Protein AF-A0A9W6N9T1-F1 (afdb_monomer)

Nearest PDB structures (foldseek):
  8pni-assembly1_B  TM=4.399E-01  e=9.655E+00  Pseudomonas aeruginosa

Structure (mmCIF, N/CA/C/O backbone):
data_AF-A0A9W6N9T1-F1
#
_entry.id   AF-A0A9W6N9T1-F1
#
loop_
_atom_site.group_PDB
_atom_site.id
_atom_site.type_symbol
_atom_site.label_atom_id
_atom_site.label_alt_id
_atom_site.label_comp_id
_atom_site.label_asym_id
_atom_site.label_entity_id
_atom_site.label_seq_id
_atom_site.pdbx_PDB_ins_code
_atom_site.Cartn_x
_atom_site.Cartn_y
_atom_site.Cartn_z
_atom_site.occupancy
_atom_site.B_iso_or_equiv
_atom_site.auth_seq_id
_atom_site.auth_comp_id
_atom_site.auth_asym_id
_atom_site.auth_atom_id
_atom_site.pdbx_PDB_model_num
ATOM 1 N N . MET A 1 1 ? 9.959 -13.876 -6.769 1.00 71.75 1 MET A N 1
ATOM 2 C CA . MET A 1 1 ? 8.624 -13.237 -6.695 1.00 71.75 1 MET A CA 1
ATOM 3 C C . MET A 1 1 ? 7.815 -13.627 -5.455 1.00 71.75 1 MET A C 1
ATOM 5 O O . MET A 1 1 ? 7.666 -12.765 -4.606 1.00 71.75 1 MET A O 1
ATOM 9 N N . LYS A 1 2 ? 7.371 -14.883 -5.260 1.00 79.50 2 LYS A N 1
ATOM 10 C CA . LYS A 1 2 ? 6.467 -15.253 -4.137 1.00 79.50 2 LYS A CA 1
ATOM 11 C C . LYS A 1 2 ? 6.921 -14.824 -2.728 1.00 79.50 2 LYS A C 1
ATOM 13 O O . LYS A 1 2 ? 6.101 -14.368 -1.945 1.00 79.50 2 LYS A O 1
ATOM 18 N N . ALA A 1 3 ? 8.209 -14.958 -2.403 1.00 83.44 3 ALA A N 1
ATOM 19 C CA . ALA A 1 3 ? 8.728 -14.551 -1.092 1.00 83.44 3 ALA A CA 1
ATOM 20 C C . ALA A 1 3 ? 8.702 -13.023 -0.886 1.00 83.44 3 ALA A C 1
ATOM 22 O O . ALA A 1 3 ? 8.367 -12.565 0.201 1.00 83.44 3 ALA A O 1
ATOM 23 N N . LEU A 1 4 ? 9.004 -12.248 -1.937 1.00 84.94 4 LEU A N 1
ATOM 24 C CA . LEU A 1 4 ? 8.929 -10.783 -1.916 1.00 84.94 4 LEU A CA 1
ATOM 25 C C . LEU A 1 4 ? 7.480 -10.319 -1.748 1.00 84.94 4 LEU A C 1
ATOM 27 O O . LEU A 1 4 ? 7.210 -9.468 -0.915 1.00 84.94 4 LEU A O 1
ATOM 31 N N . GLU A 1 5 ? 6.547 -10.926 -2.482 1.00 89.06 5 GLU A N 1
ATOM 32 C CA . GLU A 1 5 ? 5.114 -10.635 -2.368 1.00 89.06 5 GLU A CA 1
ATOM 33 C C . GLU A 1 5 ? 4.585 -10.906 -0.952 1.00 89.06 5 GLU A C 1
ATOM 35 O O . GLU A 1 5 ? 3.924 -10.056 -0.364 1.00 89.06 5 GLU A O 1
ATOM 40 N N . GLN A 1 6 ? 4.912 -12.062 -0.365 1.00 89.94 6 GLN A N 1
ATOM 41 C CA . GLN A 1 6 ? 4.490 -12.390 1.001 1.00 89.94 6 GLN A CA 1
ATOM 42 C C . GLN A 1 6 ? 5.075 -11.425 2.039 1.00 89.94 6 GLN A C 1
ATOM 44 O O . GLN A 1 6 ? 4.371 -11.022 2.966 1.00 89.94 6 GLN A O 1
ATOM 49 N N . ALA A 1 7 ? 6.347 -11.045 1.883 1.00 89.62 7 ALA A N 1
ATOM 50 C CA . ALA A 1 7 ? 6.982 -10.059 2.749 1.00 89.62 7 ALA A CA 1
ATOM 51 C C . ALA A 1 7 ? 6.317 -8.680 2.607 1.00 89.62 7 ALA A C 1
ATOM 53 O O . ALA A 1 7 ? 5.937 -8.086 3.614 1.00 89.62 7 ALA A O 1
ATOM 54 N N . ALA A 1 8 ? 6.098 -8.219 1.374 1.00 91.75 8 ALA A N 1
ATOM 55 C CA . ALA A 1 8 ? 5.479 -6.932 1.078 1.00 91.75 8 ALA A CA 1
ATOM 56 C C . ALA A 1 8 ? 4.045 -6.840 1.607 1.00 91.75 8 ALA A C 1
ATOM 58 O O . ALA A 1 8 ? 3.693 -5.856 2.246 1.00 91.75 8 ALA A O 1
ATOM 59 N N . ARG A 1 9 ? 3.233 -7.891 1.435 1.00 94.75 9 ARG A N 1
ATOM 60 C CA . ARG A 1 9 ? 1.875 -7.948 2.001 1.00 94.75 9 ARG A CA 1
ATOM 61 C C . ARG A 1 9 ? 1.873 -7.843 3.522 1.00 94.75 9 ARG A C 1
ATOM 63 O O . ARG A 1 9 ? 1.024 -7.164 4.089 1.00 94.75 9 ARG A O 1
ATOM 70 N N . ARG A 1 10 ? 2.826 -8.501 4.189 1.00 94.12 10 ARG A N 1
ATOM 71 C CA . ARG A 1 10 ? 2.945 -8.447 5.650 1.00 94.12 10 ARG A CA 1
ATOM 72 C C . ARG A 1 10 ? 3.335 -7.054 6.139 1.00 94.12 10 ARG A C 1
ATOM 74 O O . ARG A 1 10 ? 2.764 -6.602 7.122 1.00 94.12 10 ARG A O 1
ATOM 81 N N . ILE A 1 11 ? 4.291 -6.407 5.477 1.00 92.69 11 ILE A N 1
ATOM 82 C CA . ILE A 1 11 ? 4.714 -5.040 5.812 1.00 92.69 11 ILE A CA 1
ATOM 83 C C . ILE A 1 11 ? 3.557 -4.066 5.558 1.00 92.69 11 ILE A C 1
ATOM 85 O O . ILE A 1 11 ? 3.172 -3.351 6.472 1.00 92.69 11 ILE A O 1
ATOM 89 N N . CYS A 1 12 ? 2.901 -4.158 4.398 1.00 93.88 12 CYS A N 1
ATOM 90 C CA . CYS A 1 12 ? 1.735 -3.340 4.060 1.00 93.88 12 CYS A CA 1
ATOM 91 C C . CYS A 1 12 ? 0.614 -3.449 5.110 1.00 93.88 12 CYS A C 1
ATOM 93 O O . CYS A 1 12 ? 0.055 -2.443 5.533 1.00 93.88 12 CYS A O 1
ATOM 95 N N . ALA A 1 13 ? 0.320 -4.658 5.602 1.00 95.44 13 ALA A N 1
ATOM 96 C CA . ALA A 1 13 ? -0.671 -4.843 6.663 1.00 95.44 13 ALA A CA 1
ATOM 97 C C . ALA A 1 13 ? -0.270 -4.160 7.985 1.00 95.44 13 ALA A C 1
ATOM 99 O O . ALA A 1 13 ? -1.130 -3.626 8.683 1.00 95.44 13 ALA A O 1
ATOM 100 N N . LEU A 1 14 ? 1.021 -4.187 8.338 1.00 93.75 14 LEU A N 1
ATOM 101 C CA . LEU A 1 14 ? 1.540 -3.530 9.542 1.00 93.75 14 LEU A CA 1
ATOM 102 C C . LEU A 1 14 ? 1.467 -2.006 9.421 1.00 93.75 14 LEU A C 1
ATOM 104 O O . LEU A 1 14 ? 1.042 -1.353 10.369 1.00 93.75 14 LEU A O 1
ATOM 108 N N . ASP A 1 15 ? 1.830 -1.465 8.262 1.00 92.25 15 ASP A N 1
ATOM 109 C CA . ASP A 1 15 ? 1.787 -0.033 7.970 1.00 92.25 15 ASP A CA 1
ATOM 110 C C . ASP A 1 15 ? 0.357 0.515 8.026 1.00 92.25 15 ASP A C 1
ATOM 112 O O . ASP A 1 15 ? 0.090 1.505 8.705 1.00 92.25 15 ASP A O 1
ATOM 116 N N . LEU A 1 16 ? -0.586 -0.171 7.373 1.00 92.62 16 LEU A N 1
ATOM 117 C CA . LEU A 1 16 ? -2.004 0.195 7.377 1.00 92.62 16 LEU A CA 1
ATOM 118 C C . LEU A 1 16 ? -2.603 0.130 8.787 1.00 92.62 16 LEU A C 1
ATOM 120 O O . LEU A 1 16 ? -3.319 1.041 9.201 1.00 92.62 16 LEU A O 1
ATOM 124 N N . ALA A 1 17 ? -2.273 -0.914 9.553 1.00 92.38 17 ALA A N 1
ATOM 125 C CA . ALA A 1 17 ? -2.696 -1.018 10.945 1.00 92.38 17 ALA A CA 1
ATOM 126 C C . ALA A 1 17 ? -2.098 0.106 11.811 1.00 92.38 17 ALA A C 1
ATOM 128 O O . ALA A 1 17 ? -2.800 0.679 12.643 1.00 92.38 17 ALA A O 1
ATOM 129 N N . ALA A 1 18 ? -0.822 0.449 11.609 1.00 91.12 18 ALA A N 1
ATOM 130 C CA . ALA A 1 18 ? -0.155 1.536 12.326 1.00 91.12 18 ALA A CA 1
ATOM 131 C C . ALA A 1 18 ? -0.735 2.916 11.975 1.00 91.12 18 ALA A C 1
ATOM 133 O O . ALA A 1 18 ? -0.810 3.785 12.843 1.00 91.12 18 ALA A O 1
ATOM 134 N N . ALA A 1 19 ? -1.192 3.098 10.735 1.00 88.94 19 ALA A N 1
ATOM 135 C CA . ALA A 1 19 ? -1.888 4.297 10.276 1.00 88.94 19 ALA A CA 1
ATOM 136 C C . ALA A 1 19 ? -3.347 4.398 10.763 1.00 88.94 19 ALA A C 1
ATOM 138 O O . ALA A 1 19 ? -3.994 5.426 10.563 1.00 88.94 19 ALA A O 1
ATOM 139 N N . GLY A 1 20 ? -3.870 3.362 11.427 1.00 90.50 20 GLY A N 1
ATOM 140 C CA . GLY A 1 20 ? -5.230 3.347 11.964 1.00 90.50 20 GLY A CA 1
ATOM 141 C C . GLY A 1 20 ? -6.308 2.988 10.941 1.00 90.50 20 GLY A C 1
ATOM 142 O O . GLY A 1 20 ? -7.465 3.355 11.145 1.00 90.50 20 GLY A O 1
ATOM 143 N N . ALA A 1 21 ? -5.952 2.286 9.859 1.00 91.06 21 ALA A N 1
ATOM 144 C CA . ALA A 1 21 ? -6.933 1.719 8.938 1.00 91.06 21 ALA A CA 1
ATOM 145 C C . ALA A 1 21 ? -7.837 0.696 9.648 1.00 91.06 21 ALA A C 1
ATOM 147 O O . ALA A 1 21 ? -7.410 0.009 10.582 1.00 91.06 21 ALA A O 1
ATOM 148 N N . ASP A 1 22 ? -9.083 0.580 9.188 1.00 92.81 22 ASP A N 1
ATOM 149 C CA . ASP A 1 22 ? -10.036 -0.387 9.726 1.00 92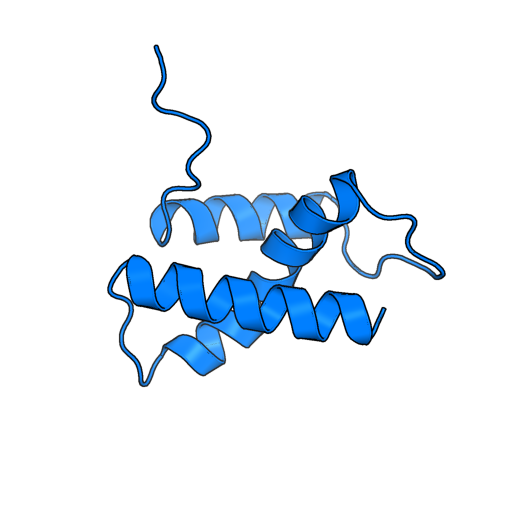.81 22 ASP A CA 1
ATOM 150 C C . ASP A 1 22 ? -9.551 -1.823 9.465 1.00 92.81 22 ASP A C 1
ATOM 152 O O . ASP A 1 22 ? -9.189 -2.183 8.342 1.00 92.81 22 ASP A O 1
ATOM 156 N N . ALA A 1 23 ? -9.557 -2.659 10.507 1.00 90.94 23 ALA A N 1
ATOM 157 C CA . ALA A 1 23 ? -9.105 -4.043 10.436 1.00 90.94 23 ALA A CA 1
ATOM 158 C C . ALA A 1 23 ? -9.881 -4.881 9.406 1.00 90.94 23 ALA A C 1
ATOM 160 O O . ALA A 1 23 ? -9.299 -5.798 8.821 1.00 90.94 23 ALA A O 1
ATOM 161 N N . ASP A 1 24 ? -11.154 -4.557 9.163 1.00 94.81 24 ASP A N 1
ATOM 162 C CA . ASP A 1 24 ? -11.982 -5.226 8.158 1.00 94.81 24 ASP A CA 1
ATOM 163 C C . ASP A 1 24 ? -11.627 -4.792 6.719 1.00 94.81 24 ASP A C 1
ATOM 165 O O . ASP A 1 24 ? -11.817 -5.562 5.774 1.00 94.81 24 ASP A O 1
ATOM 169 N N . GLU A 1 25 ? -11.052 -3.598 6.534 1.00 93.56 25 GLU A N 1
ATOM 170 C CA . GLU A 1 25 ? -10.646 -3.066 5.223 1.00 93.56 25 GLU A CA 1
ATOM 171 C C . GLU A 1 25 ? -9.195 -3.412 4.855 1.00 93.56 25 GLU A C 1
ATOM 173 O O . GLU A 1 25 ? -8.866 -3.539 3.669 1.00 93.56 25 GLU A O 1
ATOM 178 N N . ILE A 1 26 ? -8.333 -3.637 5.857 1.00 92.50 26 ILE A N 1
ATOM 179 C CA . ILE A 1 26 ? -6.909 -3.961 5.672 1.00 92.50 26 ILE A CA 1
ATOM 180 C C . ILE A 1 26 ? -6.673 -5.071 4.633 1.00 92.50 26 ILE A C 1
ATOM 182 O O . ILE A 1 26 ? -5.805 -4.874 3.784 1.00 92.50 26 ILE A O 1
ATOM 186 N N . PRO A 1 27 ? -7.394 -6.212 4.610 1.00 95.88 27 PRO A N 1
ATOM 187 C CA . PRO A 1 27 ? -7.138 -7.258 3.618 1.00 95.88 27 PRO A CA 1
ATOM 188 C C . PRO A 1 27 ? -7.285 -6.769 2.170 1.00 95.88 27 PRO A C 1
ATOM 190 O O . PRO A 1 27 ? -6.416 -7.034 1.340 1.00 95.88 27 PRO A O 1
ATOM 193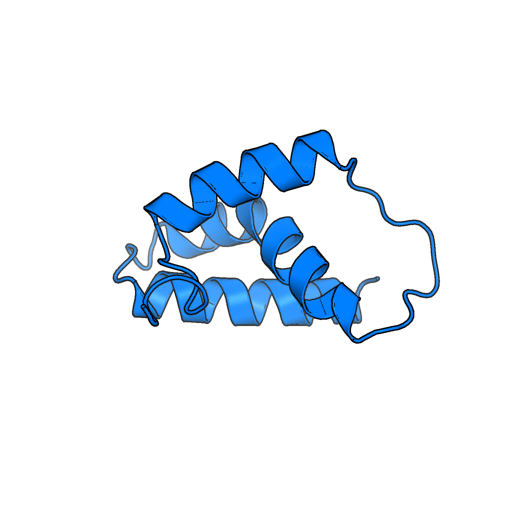 N N . ALA A 1 28 ? -8.340 -6.001 1.881 1.00 95.44 28 ALA A N 1
ATOM 194 C CA . ALA A 1 28 ? -8.589 -5.457 0.547 1.00 95.44 28 ALA A CA 1
ATOM 195 C C . ALA A 1 28 ? -7.553 -4.388 0.166 1.00 95.44 28 ALA A C 1
ATOM 197 O O . ALA A 1 28 ? -7.099 -4.327 -0.978 1.00 95.44 28 ALA A O 1
ATOM 198 N N . MET A 1 29 ? -7.142 -3.569 1.136 1.00 94.56 29 MET A N 1
ATOM 199 C CA . MET A 1 29 ? -6.091 -2.571 0.947 1.00 94.56 29 MET A CA 1
ATOM 200 C C . MET A 1 29 ? -4.731 -3.232 0.698 1.00 94.56 29 MET A C 1
ATOM 202 O O . MET A 1 29 ? -4.003 -2.810 -0.196 1.00 94.56 29 MET A O 1
ATOM 206 N N . VAL A 1 30 ? -4.404 -4.311 1.411 1.00 95.94 30 VAL A N 1
ATOM 207 C CA . VAL A 1 30 ? -3.168 -5.079 1.209 1.00 95.94 30 VAL A CA 1
ATOM 208 C C . VAL A 1 30 ? -3.123 -5.692 -0.186 1.00 95.94 30 VAL A C 1
ATOM 210 O O . VAL A 1 30 ? -2.089 -5.596 -0.844 1.00 95.94 30 VAL A O 1
ATOM 213 N N . ASP A 1 31 ? -4.222 -6.276 -0.675 1.00 95.06 31 ASP A N 1
ATOM 214 C CA . ASP A 1 31 ? -4.284 -6.819 -2.040 1.00 95.06 31 ASP A CA 1
ATOM 215 C C . ASP A 1 31 ? -4.032 -5.747 -3.114 1.00 95.06 31 ASP A C 1
ATOM 217 O O . ASP A 1 31 ? -3.452 -6.052 -4.160 1.00 95.06 31 ASP A O 1
ATOM 221 N N . ARG A 1 32 ? -4.398 -4.490 -2.837 1.00 94.31 32 ARG A N 1
ATOM 222 C CA . ARG A 1 32 ? -4.180 -3.344 -3.731 1.00 94.31 32 ARG A CA 1
ATOM 223 C C . ARG A 1 32 ? -2.777 -2.740 -3.620 1.00 94.31 32 ARG A C 1
ATOM 225 O O . ARG A 1 32 ? -2.180 -2.431 -4.647 1.00 94.31 32 ARG A O 1
ATOM 232 N N . TYR A 1 33 ? -2.259 -2.555 -2.406 1.00 94.50 33 TYR A N 1
ATOM 233 C CA . TYR A 1 33 ? -1.082 -1.712 -2.147 1.00 94.50 33 TYR A CA 1
ATOM 234 C C . TYR A 1 33 ? 0.222 -2.476 -1.899 1.00 94.50 33 TYR A C 1
ATOM 236 O O . TYR A 1 33 ? 1.293 -1.869 -1.932 1.00 94.50 33 TYR A O 1
ATOM 244 N N . TRP A 1 34 ? 0.195 -3.808 -1.761 1.00 93.69 34 TRP A N 1
ATOM 245 C CA . TRP A 1 34 ? 1.432 -4.594 -1.656 1.00 93.69 34 TRP A CA 1
ATOM 246 C C . TRP A 1 3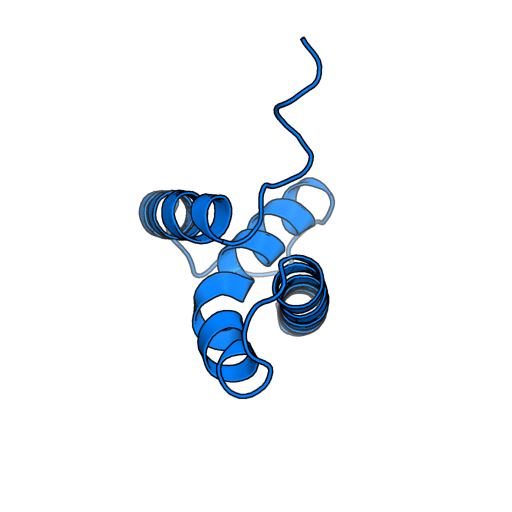4 ? 2.464 -4.359 -2.783 1.00 93.69 34 TRP A C 1
ATOM 248 O O . TRP A 1 34 ? 3.653 -4.501 -2.485 1.00 93.69 34 TRP A O 1
ATOM 258 N N . PRO A 1 35 ? 2.102 -3.992 -4.039 1.00 92.31 35 PRO A N 1
ATOM 259 C CA . PRO A 1 35 ? 3.091 -3.703 -5.078 1.00 92.31 35 PRO A CA 1
ATOM 260 C C . PRO A 1 35 ? 3.978 -2.496 -4.756 1.00 92.31 35 PRO A C 1
ATOM 262 O O . PRO A 1 35 ? 5.148 -2.505 -5.133 1.00 92.31 35 PRO A O 1
ATOM 265 N N . VAL A 1 36 ? 3.452 -1.498 -4.035 1.00 90.81 36 VAL A N 1
ATOM 266 C CA . VAL A 1 36 ? 4.202 -0.306 -3.597 1.00 90.81 36 VAL A CA 1
ATOM 267 C C . VAL A 1 36 ? 5.324 -0.733 -2.660 1.00 90.81 36 VAL A C 1
ATOM 269 O O . VAL A 1 36 ? 6.500 -0.543 -2.959 1.00 90.81 36 VAL A O 1
ATOM 272 N N . VAL A 1 37 ? 4.962 -1.450 -1.597 1.00 90.12 37 VAL A N 1
ATOM 273 C CA . VAL A 1 37 ? 5.910 -1.958 -0.599 1.00 90.12 37 VAL A CA 1
ATOM 274 C C . VAL A 1 37 ? 6.898 -2.953 -1.219 1.00 90.12 37 VAL A C 1
ATOM 276 O O . VAL A 1 37 ? 8.075 -2.995 -0.863 1.00 90.12 37 VAL A O 1
ATOM 279 N N . ALA A 1 38 ? 6.453 -3.758 -2.188 1.00 89.44 38 ALA A N 1
ATOM 280 C CA . ALA A 1 38 ? 7.336 -4.652 -2.930 1.00 89.44 38 ALA A CA 1
ATOM 281 C C . ALA A 1 38 ? 8.347 -3.891 -3.805 1.00 89.44 38 ALA A C 1
ATOM 283 O O . ALA A 1 38 ? 9.468 -4.372 -3.973 1.00 89.44 38 ALA A O 1
ATOM 284 N N . ASN A 1 39 ? 7.968 -2.735 -4.359 1.00 87.19 39 ASN A N 1
ATOM 285 C CA . ASN A 1 39 ? 8.862 -1.871 -5.124 1.00 87.19 39 ASN A CA 1
ATOM 286 C C . ASN A 1 39 ? 9.916 -1.211 -4.222 1.0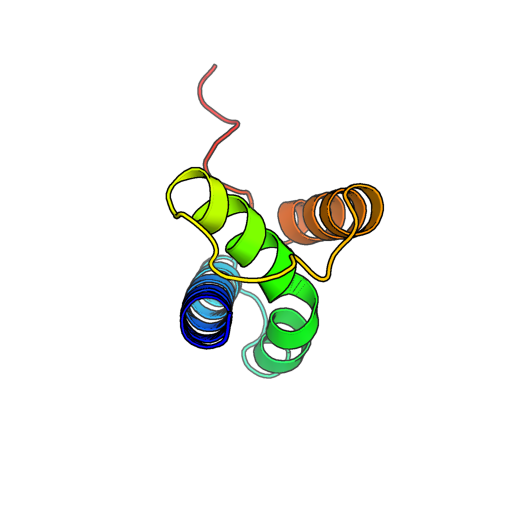0 87.19 39 ASN A C 1
ATOM 288 O O . ASN A 1 39 ? 11.092 -1.219 -4.571 1.00 87.19 39 ASN A O 1
ATOM 292 N N . GLU A 1 40 ? 9.528 -0.732 -3.041 1.00 83.38 40 GLU A N 1
ATOM 293 C CA . GLU A 1 40 ? 10.465 -0.173 -2.052 1.00 83.38 40 GLU A CA 1
ATOM 294 C C . GLU A 1 40 ? 11.440 -1.240 -1.534 1.00 83.38 40 GLU A C 1
ATOM 296 O O . GLU A 1 40 ? 12.656 -1.058 -1.531 1.00 83.38 40 GLU A O 1
ATOM 301 N N . ALA A 1 41 ? 10.931 -2.427 -1.185 1.00 78.75 41 ALA A N 1
ATOM 302 C CA . ALA A 1 41 ? 11.763 -3.549 -0.747 1.00 78.75 41 ALA A CA 1
ATOM 303 C C . ALA A 1 41 ? 12.701 -4.071 -1.854 1.00 78.75 41 ALA A C 1
ATOM 305 O O . ALA A 1 41 ? 13.729 -4.694 -1.568 1.00 78.75 41 ALA A O 1
ATOM 306 N N . ARG A 1 42 ? 12.364 -3.824 -3.127 1.00 74.56 42 ARG A N 1
ATOM 307 C CA . ARG A 1 42 ? 13.191 -4.188 -4.283 1.00 74.56 42 ARG A CA 1
ATOM 308 C C . ARG A 1 42 ? 14.433 -3.306 -4.412 1.00 74.56 42 ARG A C 1
ATOM 310 O O . ARG A 1 42 ? 15.431 -3.809 -4.926 1.00 74.56 42 ARG A O 1
ATOM 317 N N . GLU A 1 43 ? 14.437 -2.068 -3.912 1.00 65.38 43 GLU A N 1
ATOM 318 C CA . GLU A 1 43 ? 15.633 -1.205 -3.956 1.00 65.38 43 GLU A CA 1
ATOM 319 C C . GLU A 1 43 ? 16.831 -1.780 -3.169 1.00 65.38 43 GLU A C 1
ATOM 321 O O . GLU A 1 43 ? 17.962 -1.331 -3.348 1.00 65.38 43 GLU A O 1
ATOM 326 N N . G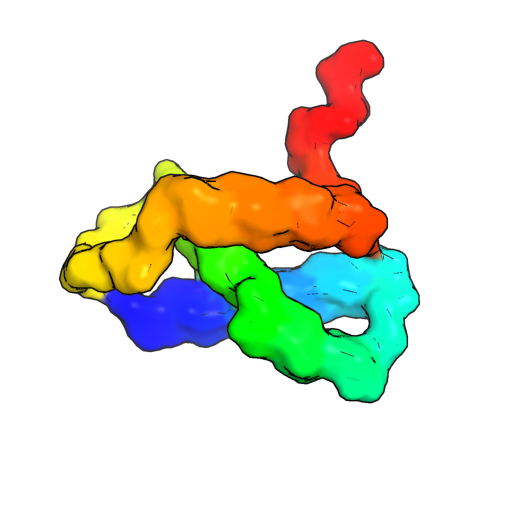LY A 1 44 ? 16.630 -2.849 -2.385 1.00 55.72 44 GLY A N 1
ATOM 327 C CA . GLY A 1 44 ? 17.696 -3.610 -1.722 1.00 55.72 44 GLY A CA 1
ATOM 328 C C . GLY A 1 44 ? 17.871 -5.071 -2.164 1.00 55.72 44 GLY A C 1
ATOM 329 O O . GLY A 1 44 ? 18.740 -5.753 -1.618 1.00 55.72 44 GLY A O 1
ATOM 330 N N . VAL A 1 45 ? 17.069 -5.600 -3.103 1.00 55.03 45 VAL A N 1
ATOM 331 C CA . VAL A 1 45 ? 17.018 -7.050 -3.393 1.00 55.03 45 VAL A CA 1
ATOM 332 C C . VAL A 1 45 ? 17.025 -7.351 -4.894 1.00 55.03 45 VAL A C 1
ATOM 334 O O . VAL A 1 45 ? 16.181 -6.883 -5.655 1.00 55.03 45 VAL A O 1
ATOM 337 N N . VAL A 1 46 ? 17.939 -8.232 -5.318 1.00 55.34 46 VAL A N 1
ATOM 338 C CA . VAL A 1 46 ? 17.963 -8.785 -6.682 1.00 55.34 46 VAL A CA 1
ATOM 339 C C . VAL A 1 46 ? 16.71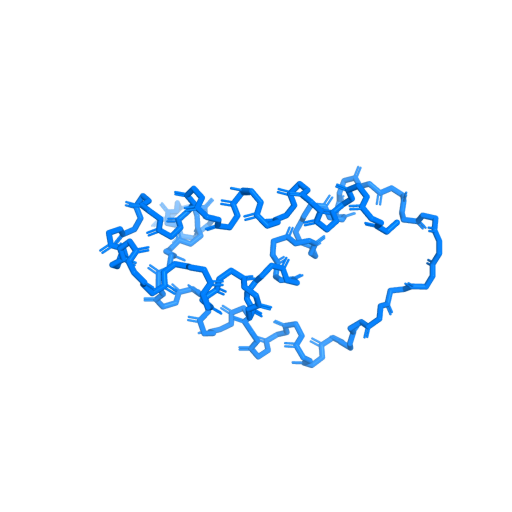5 -9.640 -6.908 1.00 55.34 46 VAL A C 1
ATOM 341 O O . VAL A 1 46 ? 16.582 -10.741 -6.370 1.00 55.34 46 VAL A O 1
ATOM 344 N N . VAL A 1 47 ? 15.792 -9.145 -7.728 1.00 57.50 47 VAL A N 1
ATOM 345 C CA . VAL A 1 47 ? 14.609 -9.902 -8.142 1.00 57.50 47 VAL A CA 1
ATOM 346 C C . VAL A 1 47 ? 15.018 -10.925 -9.200 1.00 57.50 47 VAL A C 1
ATOM 348 O O . VAL A 1 47 ? 15.416 -10.569 -10.304 1.00 57.50 47 VAL A O 1
ATOM 351 N N . ILE A 1 48 ? 14.905 -12.215 -8.873 1.00 55.69 48 ILE A N 1
ATOM 352 C CA . ILE A 1 48 ? 14.986 -13.290 -9.870 1.00 55.69 48 ILE A CA 1
ATOM 353 C C . ILE A 1 48 ? 13.601 -13.432 -10.518 1.00 55.69 48 ILE A C 1
ATOM 355 O O . ILE A 1 48 ? 12.657 -13.903 -9.869 1.00 55.69 48 ILE A O 1
ATOM 359 N N . GLY A 1 49 ? 13.488 -13.004 -11.779 1.00 65.00 49 GLY A N 1
ATOM 360 C CA . GLY A 1 49 ? 12.264 -13.035 -12.591 1.00 65.00 49 GLY A CA 1
ATOM 361 C C . GLY A 1 49 ? 11.858 -11.661 -13.136 1.00 65.00 49 GLY A C 1
ATOM 362 O O . GLY A 1 49 ? 12.509 -10.658 -12.856 1.00 65.00 49 GLY A O 1
ATOM 363 N N . GLU A 1 50 ? 10.781 -11.623 -13.920 1.00 70.94 50 GLU A N 1
ATOM 364 C CA . GLU A 1 50 ? 10.215 -10.376 -14.448 1.00 70.94 50 GLU A CA 1
ATOM 365 C C . GLU A 1 50 ? 9.372 -9.658 -13.386 1.00 70.94 50 GLU A C 1
ATOM 367 O O . GLU A 1 50 ? 8.625 -10.278 -12.624 1.00 70.94 50 GLU A O 1
ATOM 372 N N . TRP A 1 51 ? 9.516 -8.335 -13.335 1.00 80.88 51 TRP A N 1
ATOM 373 C CA . TRP A 1 51 ? 8.701 -7.461 -12.501 1.00 80.88 51 TRP A CA 1
ATOM 374 C C . TRP A 1 51 ? 7.378 -7.168 -13.228 1.00 80.88 51 TRP A C 1
ATOM 376 O O . TRP A 1 51 ? 7.426 -6.611 -14.323 1.00 80.88 51 TRP A O 1
ATOM 386 N N . PRO A 1 52 ? 6.214 -7.542 -12.665 1.00 82.88 52 PRO A N 1
ATOM 387 C CA . PRO A 1 52 ? 4.950 -7.533 -13.399 1.00 82.88 52 PRO A CA 1
ATOM 388 C C . PRO A 1 52 ? 4.219 -6.184 -13.363 1.00 82.88 52 PRO A C 1
ATOM 390 O O . PRO A 1 52 ? 3.107 -6.108 -13.873 1.00 82.88 52 PRO A O 1
ATOM 393 N N . PHE A 1 53 ? 4.807 -5.148 -12.754 1.00 85.56 53 PHE A N 1
ATOM 394 C CA . PHE A 1 53 ? 4.189 -3.826 -12.620 1.00 85.56 53 PHE A CA 1
ATOM 395 C C . PHE A 1 53 ? 4.947 -2.789 -13.441 1.00 85.56 53 PHE A C 1
ATOM 397 O O . PHE A 1 53 ? 6.180 -2.737 -13.416 1.00 85.56 53 PHE A O 1
ATOM 404 N N . THR A 1 54 ? 4.221 -1.937 -14.150 1.00 87.00 54 THR A N 1
ATOM 405 C CA . THR A 1 54 ? 4.814 -0.786 -14.834 1.00 87.00 54 THR A CA 1
ATOM 406 C C . THR A 1 54 ? 5.200 0.309 -13.841 1.00 87.00 54 THR A C 1
ATOM 408 O O . THR A 1 54 ? 4.742 0.342 -12.697 1.00 87.00 54 THR A O 1
ATOM 411 N N . VAL A 1 55 ? 6.063 1.226 -14.283 1.00 84.06 55 VAL A N 1
ATOM 412 C CA . VAL A 1 55 ? 6.456 2.387 -13.473 1.00 84.06 55 VAL A CA 1
ATOM 413 C C . VAL A 1 55 ? 5.245 3.285 -13.209 1.00 84.06 55 VAL A C 1
ATOM 415 O O . VAL A 1 55 ? 5.074 3.744 -12.083 1.00 84.06 55 VAL A O 1
ATOM 418 N N . GLU A 1 56 ? 4.377 3.492 -14.206 1.00 88.94 56 GLU A N 1
ATOM 419 C CA . GLU A 1 56 ? 3.159 4.293 -14.042 1.00 88.94 56 GLU A CA 1
ATOM 420 C C . GLU A 1 56 ? 2.172 3.692 -13.031 1.00 88.94 56 GLU A C 1
ATOM 422 O O . GLU A 1 56 ? 1.619 4.429 -12.215 1.00 88.94 56 GLU A O 1
ATOM 427 N N . GLU A 1 57 ? 1.970 2.369 -13.043 1.00 89.31 57 GLU A N 1
ATOM 428 C CA . GLU A 1 57 ? 1.108 1.691 -12.063 1.00 89.31 57 GLU A CA 1
ATOM 429 C C . GLU A 1 57 ? 1.630 1.865 -10.637 1.00 89.31 57 GLU A C 1
ATOM 431 O O . GLU A 1 57 ? 0.857 2.185 -9.734 1.00 89.31 57 GLU A O 1
ATOM 436 N N . ILE A 1 58 ? 2.941 1.697 -10.434 1.00 90.19 58 ILE A N 1
ATOM 437 C CA . ILE A 1 58 ? 3.551 1.886 -9.116 1.00 90.19 58 ILE A CA 1
ATOM 438 C C . ILE A 1 58 ? 3.419 3.341 -8.666 1.00 90.19 58 ILE A C 1
ATOM 440 O O . ILE A 1 58 ? 2.968 3.574 -7.552 1.00 90.19 58 ILE A O 1
ATOM 444 N N . ALA A 1 59 ? 3.715 4.316 -9.529 1.00 87.94 59 ALA A N 1
ATOM 445 C CA . ALA A 1 59 ? 3.592 5.733 -9.184 1.00 87.94 59 ALA A CA 1
ATOM 446 C C . ALA 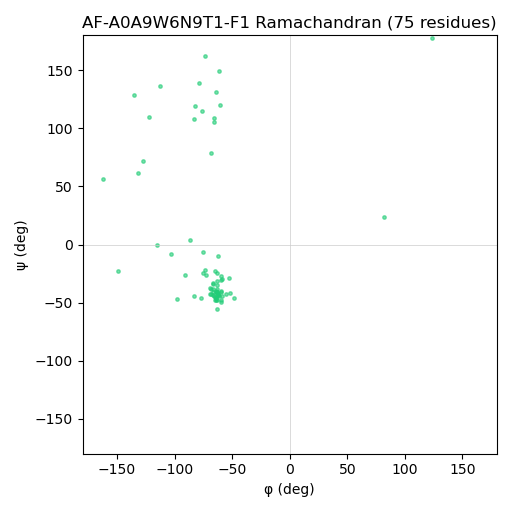A 1 59 ? 2.156 6.119 -8.782 1.00 87.94 59 ALA A C 1
ATOM 448 O O . ALA A 1 59 ? 1.956 6.859 -7.817 1.00 87.94 59 ALA A O 1
ATOM 449 N N . ALA A 1 60 ? 1.150 5.593 -9.489 1.00 91.25 60 ALA A N 1
ATOM 450 C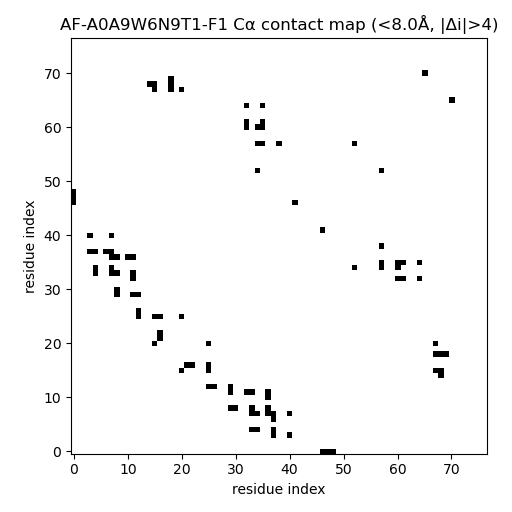 CA . ALA A 1 60 ? -0.251 5.826 -9.154 1.00 91.25 60 ALA A CA 1
ATOM 451 C C . ALA A 1 60 ? -0.632 5.212 -7.796 1.00 91.25 60 ALA A C 1
ATOM 453 O O . ALA A 1 60 ? -1.272 5.878 -6.981 1.00 91.25 60 ALA A O 1
ATOM 454 N N . LEU A 1 61 ? -0.216 3.968 -7.535 1.00 92.06 61 LEU A N 1
ATOM 455 C CA . LEU A 1 61 ? -0.480 3.295 -6.262 1.00 92.06 61 LEU A CA 1
ATOM 456 C C . LEU A 1 61 ? 0.251 3.965 -5.092 1.00 92.06 61 LEU A C 1
ATOM 458 O O . LEU A 1 61 ? -0.340 4.096 -4.024 1.00 92.06 61 LEU A O 1
ATOM 462 N N . THR A 1 62 ? 1.488 4.428 -5.287 1.00 90.44 62 THR A N 1
ATOM 463 C CA . THR A 1 62 ? 2.255 5.163 -4.269 1.00 90.44 62 THR A CA 1
ATOM 464 C C . THR A 1 62 ? 1.525 6.437 -3.853 1.00 90.44 62 THR A C 1
ATOM 466 O O . THR A 1 62 ? 1.260 6.619 -2.670 1.00 90.44 62 THR A O 1
ATOM 469 N N . ALA A 1 63 ? 1.079 7.257 -4.810 1.00 90.81 63 ALA A N 1
ATOM 470 C CA . ALA A 1 63 ? 0.361 8.498 -4.509 1.00 90.81 63 ALA A CA 1
ATOM 471 C C . ALA A 1 63 ? -0.988 8.278 -3.788 1.00 90.81 63 ALA A C 1
ATOM 473 O O . ALA A 1 63 ? -1.513 9.181 -3.131 1.00 90.81 63 ALA A O 1
ATOM 474 N N . GLU A 1 64 ? -1.610 7.106 -3.947 1.00 90.44 64 GLU A N 1
ATOM 475 C CA . GLU A 1 64 ? -2.771 6.703 -3.146 1.00 90.44 64 GLU A CA 1
ATOM 476 C C . GLU A 1 64 ? -2.357 6.242 -1.745 1.00 90.44 64 GLU A C 1
ATOM 478 O O . GLU A 1 64 ? -2.963 6.667 -0.762 1.00 90.44 64 GLU A O 1
ATOM 483 N N . TYR A 1 65 ? -1.328 5.399 -1.661 1.00 88.31 65 TYR A N 1
ATOM 484 C CA . TYR A 1 65 ? -0.840 4.811 -0.419 1.00 88.31 65 TYR A CA 1
ATOM 485 C C . TYR A 1 65 ? -0.289 5.863 0.551 1.00 88.31 65 TYR A C 1
ATOM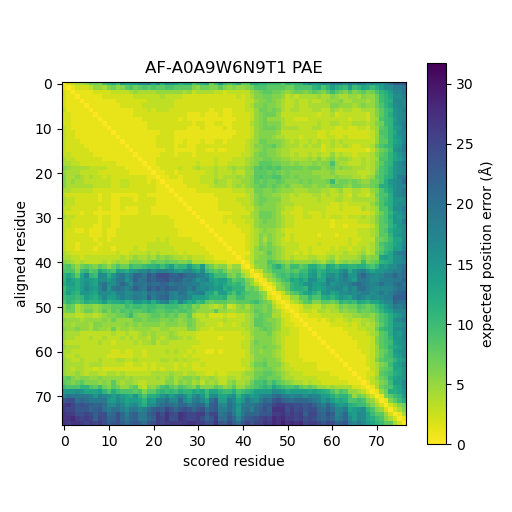 487 O O . TYR A 1 65 ? -0.615 5.815 1.730 1.00 88.31 65 TYR A O 1
ATOM 495 N N . GLU A 1 66 ? 0.430 6.877 0.063 1.00 87.75 66 GLU A N 1
ATOM 496 C CA . GLU A 1 66 ? 0.980 7.987 0.866 1.00 87.75 66 GLU A CA 1
ATOM 497 C C . GLU A 1 66 ? -0.086 8.809 1.601 1.00 87.75 66 GLU A C 1
ATOM 499 O O . GLU A 1 66 ? 0.171 9.391 2.654 1.00 87.75 66 GLU A O 1
ATOM 504 N N . LYS A 1 67 ? -1.311 8.858 1.064 1.00 88.56 67 LYS A N 1
ATOM 505 C CA . LYS A 1 67 ? -2.441 9.535 1.723 1.00 88.56 67 LYS A CA 1
ATOM 506 C C . LYS A 1 67 ? -2.969 8.742 2.916 1.00 88.56 67 LYS A C 1
ATOM 508 O O . LYS A 1 67 ? -3.657 9.312 3.758 1.00 88.56 67 LYS A O 1
ATOM 513 N N . LEU A 1 68 ? -2.705 7.437 2.935 1.00 84.88 68 LEU A N 1
ATOM 514 C CA . LEU A 1 68 ? -3.181 6.487 3.935 1.00 84.88 68 LEU A CA 1
ATOM 515 C C . LEU A 1 68 ? -2.103 6.236 4.987 1.00 84.88 68 LEU A C 1
ATOM 517 O O . LEU A 1 68 ? -2.380 6.292 6.179 1.00 84.88 68 LEU A O 1
ATOM 521 N N . VAL A 1 69 ? -0.876 5.994 4.537 1.00 81.88 69 VAL A N 1
ATOM 522 C CA . VAL A 1 69 ? 0.301 5.755 5.362 1.00 81.88 69 VAL A CA 1
ATOM 523 C C . VAL A 1 69 ? 1.332 6.813 4.979 1.00 81.88 69 VAL A C 1
ATOM 525 O O . VAL A 1 69 ? 1.881 6.741 3.880 1.00 81.88 69 VAL A O 1
ATOM 528 N N . PRO A 1 70 ? 1.630 7.796 5.846 1.00 66.75 70 PRO A N 1
ATOM 529 C CA . PRO A 1 70 ? 2.739 8.698 5.590 1.00 66.75 70 PRO A CA 1
ATOM 530 C C . PRO A 1 70 ? 4.028 7.877 5.639 1.00 66.75 70 PRO A C 1
ATOM 532 O O . PRO A 1 70 ? 4.472 7.456 6.708 1.00 66.75 70 PRO A O 1
ATOM 535 N N . ILE A 1 71 ? 4.609 7.616 4.471 1.00 62.31 71 ILE A N 1
ATOM 536 C CA . ILE A 1 71 ? 5.873 6.895 4.354 1.00 62.31 71 ILE A CA 1
ATOM 537 C C . ILE A 1 71 ? 6.913 7.737 5.105 1.00 62.31 71 ILE A C 1
ATOM 539 O O . ILE A 1 71 ? 7.093 8.924 4.819 1.00 62.31 71 ILE A O 1
ATOM 543 N N . HIS A 1 72 ? 7.545 7.167 6.136 1.00 54.66 72 HIS A N 1
ATOM 544 C CA . HIS A 1 72 ? 8.571 7.852 6.926 1.00 54.66 72 HIS A CA 1
ATOM 545 C C . HIS A 1 72 ? 9.831 8.076 6.070 1.00 54.66 72 HIS A C 1
ATOM 547 O O . HIS A 1 72 ? 10.812 7.346 6.176 1.00 54.66 72 HIS A O 1
ATOM 553 N N . GLY A 1 73 ? 9.786 9.096 5.214 1.00 53.00 73 GLY A N 1
ATOM 554 C CA . GLY A 1 73 ? 10.874 9.525 4.334 1.00 53.00 73 GLY A CA 1
ATOM 555 C C . GLY A 1 73 ? 10.877 11.030 4.045 1.00 53.00 73 GLY A C 1
ATOM 556 O O . GLY A 1 73 ? 11.940 11.593 3.805 1.00 53.00 73 GLY A O 1
ATOM 557 N N . GLU A 1 74 ? 9.737 11.716 4.175 1.00 48.66 74 GLU A N 1
ATOM 558 C CA . GLU A 1 74 ? 9.617 13.157 3.911 1.00 48.66 74 GLU A CA 1
ATOM 559 C C . GLU A 1 74 ? 8.990 13.895 5.102 1.00 48.66 74 GLU A C 1
ATOM 561 O O . GLU A 1 74 ? 7.835 14.296 5.077 1.00 48.66 74 GLU A O 1
ATOM 566 N N . ASN A 1 75 ? 9.747 14.033 6.194 1.00 41.41 75 ASN A N 1
ATOM 567 C CA . ASN A 1 75 ? 9.584 15.109 7.187 1.00 41.41 75 ASN A CA 1
ATOM 568 C C . ASN A 1 75 ? 10.860 15.218 8.036 1.00 41.41 75 ASN A C 1
ATOM 570 O O . ASN A 1 75 ? 10.858 15.091 9.260 1.00 41.41 75 ASN A O 1
ATOM 574 N N . ALA A 1 76 ? 11.982 15.417 7.348 1.00 43.72 76 ALA A N 1
ATOM 575 C CA . ALA A 1 76 ? 13.242 15.822 7.953 1.00 43.72 76 ALA A CA 1
ATOM 576 C C . ALA A 1 76 ? 13.839 16.992 7.162 1.00 43.72 76 ALA A C 1
ATOM 578 O O . ALA A 1 76 ? 14.925 16.855 6.608 1.00 43.72 76 ALA A O 1
ATOM 579 N N . GLN A 1 77 ? 13.128 18.123 7.102 1.00 36.88 77 GLN A N 1
ATOM 580 C CA . GLN A 1 77 ? 13.711 19.453 6.880 1.00 36.88 77 GLN A CA 1
ATOM 581 C C . GLN A 1 77 ? 12.940 20.508 7.669 1.00 36.88 77 GLN A C 1
ATOM 583 O O . GLN A 1 77 ? 11.691 20.463 7.644 1.00 36.88 77 GLN A O 1
#

Organism: NCBI:txid1282440

pLDDT: mean 82.41, std 15.11, range [36.88, 95.94]

Secondary structure (DSSP, 8-state):
-HHHHHHHHHHHHHHHHHTT--TTTHHHHHHHHHHHHHHHHHTTS---S---S-HHHHHHHHHHHTTTS--TTS---

Radius of gyration: 12.53 Å; Cα contacts (8 Å, |Δi|>4): 53; chains: 1; bounding box: 30×35×27 Å

Foldseek 3Di:
DVVLLVVLLVVQLVQLVVLVHDPVCSVVLSVQQSLLSSVVVVVPDDDDDDDPDDPVSNVVSVVVVCVRGVDPPPDDD

Sequence (77 aa):
MKALEQAARRICALDLAAAGADADEIPAMVDRYWPVVANEAREGVVVIGEWPFTVEEIAALTAEYEKLVPIHGENAQ

Mean predicted aligned error: 6.63 Å

Solvent-accessible surface area (backbone atoms only — not comparable to full-atom values): 4642 Å² total; per-residue (Å²): 92,74,68,53,51,55,50,13,34,53,50,39,45,51,46,41,52,73,53,64,51,56,80,87,51,40,64,65,48,24,76,68,46,19,64,40,45,37,52,61,59,38,80,79,46,90,72,73,73,85,78,94,67,54,71,68,58,42,55,55,50,38,67,55,44,47,78,62,35,74,66,96,78,82,86,85,128